Protein AF-X0Y1T3-F1 (afdb_monomer_lite)

pLDDT: mean 73.31, std 15.69, range [32.31, 94.12]

Secondary structure (DSSP, 8-state):
------S------HHHHHT-TTS---EEEEEEE--S-----EETTEEPPPPS-EEEEEEEE--EE-SSEEEEEEEEEEEEEETTTTEEEE--EEEEEEEEEGGGB-SS-B--B--EEEE---TTTS--

Organism: NCBI:txid412755

Sequence (12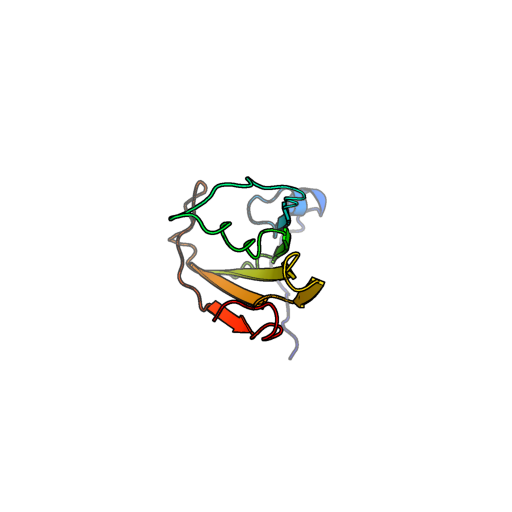8 aa):
GAFAQEEDAAAQSRESAAMDATATQWSFQVAYQFMPDYHNDLINGEPRSPGLDNYLQLRVMAPIPLKKLTILPRLTLRHYEDVSKQKSGMGNTEIFALIVPKFTDWGTGRAGIGPLVTLPGNPDVAKE

Foldseek 3Di:
DDPDDDDDDPDQDPVNQVVPPPHWDKDKDKDWFDDPDDDQDQDVNHGDQDDQGTKIKIKIWTWDDDPFKIKTKIWIWMKTADPRVRDTWTEKIKIKIFIFTPVQCDPVDTHGDIDIDIDHMDPVRYDD

Structure (mmCIF, N/CA/C/O backbone):
data_AF-X0Y1T3-F1
#
_entry.id   AF-X0Y1T3-F1
#
loop_
_atom_site.group_PDB
_atom_site.id
_atom_site.type_symbol
_atom_site.label_atom_id
_atom_site.label_alt_id
_atom_site.label_comp_id
_atom_site.label_asym_id
_atom_site.label_entity_id
_atom_site.label_seq_id
_atom_site.pdbx_PDB_ins_code
_atom_site.Cartn_x
_atom_site.Cartn_y
_atom_site.Cartn_z
_atom_site.occupancy
_atom_site.B_iso_or_equiv
_atom_site.auth_seq_id
_atom_site.auth_comp_id
_atom_site.auth_asym_id
_atom_site.auth_atom_id
_atom_site.pdbx_PDB_model_num
ATOM 1 N N . GLY A 1 1 ? 16.175 -20.188 -9.167 1.00 32.31 1 GLY A N 1
ATOM 2 C CA . GLY A 1 1 ? 16.197 -19.589 -10.512 1.00 32.31 1 GLY A CA 1
ATOM 3 C C . GLY A 1 1 ? 16.915 -18.271 -10.415 1.00 32.31 1 GLY A C 1
ATOM 4 O O . GLY A 1 1 ? 16.367 -17.349 -9.831 1.00 32.31 1 GLY A O 1
ATOM 5 N N . ALA A 1 2 ? 18.166 -18.240 -10.867 1.00 37.47 2 ALA A N 1
ATOM 6 C CA . ALA A 1 2 ? 19.003 -17.052 -10.881 1.00 37.47 2 ALA A CA 1
ATOM 7 C C . ALA A 1 2 ? 18.562 -16.153 -12.043 1.00 37.47 2 ALA A C 1
ATOM 9 O O . ALA A 1 2 ? 18.617 -16.571 -13.197 1.00 37.47 2 ALA A O 1
ATOM 10 N N . PHE A 1 3 ? 18.092 -14.945 -11.741 1.00 43.81 3 PHE A N 1
ATOM 11 C CA . PHE A 1 3 ? 17.906 -13.907 -12.748 1.00 43.81 3 PHE A CA 1
ATOM 12 C C . PHE A 1 3 ? 19.236 -13.168 -12.881 1.00 43.81 3 PHE A C 1
ATOM 14 O O . PHE A 1 3 ? 19.573 -12.325 -12.055 1.00 43.81 3 PHE A O 1
ATOM 21 N N . ALA A 1 4 ? 20.018 -13.580 -13.878 1.00 40.50 4 ALA A N 1
ATOM 22 C CA . ALA A 1 4 ? 21.285 -12.971 -14.244 1.00 40.50 4 ALA A CA 1
ATOM 23 C C . ALA A 1 4 ? 21.056 -11.554 -14.793 1.00 40.50 4 ALA A C 1
ATOM 25 O O . ALA A 1 4 ? 20.295 -11.359 -15.744 1.00 40.50 4 ALA A O 1
ATOM 26 N N . GLN A 1 5 ? 21.722 -10.582 -14.175 1.00 48.69 5 GLN A N 1
ATOM 27 C CA . GLN A 1 5 ? 21.910 -9.231 -14.685 1.00 48.69 5 GLN A CA 1
ATOM 28 C C . GLN A 1 5 ? 23.398 -9.071 -15.018 1.00 48.69 5 GLN A C 1
ATOM 30 O O . GLN A 1 5 ? 24.183 -8.636 -14.189 1.00 48.69 5 GLN A O 1
ATOM 35 N N . GLU A 1 6 ? 23.752 -9.469 -16.231 1.00 42.28 6 GLU A N 1
ATOM 36 C CA . GLU A 1 6 ? 25.012 -9.231 -16.950 1.00 42.28 6 GLU A CA 1
ATOM 37 C C . GLU A 1 6 ? 24.572 -9.308 -18.428 1.00 42.28 6 GLU A C 1
ATOM 39 O O . GLU A 1 6 ? 23.825 -10.219 -18.779 1.00 42.28 6 GLU A O 1
ATOM 44 N N . GLU A 1 7 ? 24.788 -8.364 -19.339 1.00 43.75 7 GLU A N 1
ATOM 45 C CA . GLU A 1 7 ? 25.771 -7.291 -19.505 1.00 43.75 7 GLU A CA 1
ATOM 46 C C . GLU A 1 7 ? 25.103 -6.048 -20.152 1.00 43.75 7 GLU A C 1
ATOM 48 O O . GLU A 1 7 ? 23.937 -6.092 -20.554 1.00 43.75 7 GLU A O 1
ATOM 53 N N . ASP A 1 8 ? 25.876 -4.960 -20.255 1.00 37.91 8 ASP A N 1
ATOM 54 C CA . ASP A 1 8 ? 25.596 -3.644 -20.864 1.00 37.91 8 ASP A CA 1
ATOM 55 C C . ASP A 1 8 ? 24.936 -2.573 -19.982 1.00 37.91 8 ASP A C 1
ATOM 57 O O . ASP A 1 8 ? 23.966 -1.909 -20.351 1.00 37.91 8 ASP A O 1
ATOM 61 N N . ALA A 1 9 ? 25.553 -2.311 -18.830 1.00 45.06 9 ALA A N 1
ATOM 62 C CA . ALA A 1 9 ? 25.577 -0.967 -18.267 1.00 45.06 9 ALA A CA 1
ATOM 63 C C . ALA A 1 9 ? 27.010 -0.438 -18.394 1.00 45.06 9 ALA A C 1
ATOM 65 O O . ALA A 1 9 ? 27.896 -0.847 -17.643 1.00 45.06 9 ALA A O 1
ATOM 66 N N . ALA A 1 10 ? 27.249 0.477 -19.341 1.00 45.09 10 ALA A N 1
ATOM 67 C CA . ALA A 1 10 ? 28.378 1.395 -19.227 1.00 45.09 10 ALA A CA 1
ATOM 68 C C . ALA A 1 10 ? 28.384 1.936 -17.789 1.00 45.09 10 ALA A C 1
ATOM 70 O O . ALA A 1 10 ? 27.322 2.308 -17.294 1.00 45.09 10 ALA A O 1
ATOM 71 N N . ALA A 1 11 ? 29.531 1.881 -17.108 1.00 51.84 11 ALA A N 1
ATOM 72 C CA . ALA A 1 11 ? 29.656 2.070 -15.663 1.00 51.84 11 ALA A CA 1
ATOM 73 C C . ALA A 1 11 ? 29.058 3.409 -15.180 1.00 51.84 11 ALA A C 1
ATOM 75 O O . ALA A 1 11 ? 29.747 4.420 -15.062 1.00 51.84 11 ALA A O 1
ATOM 76 N N . GLN A 1 12 ? 27.756 3.409 -14.906 1.00 49.28 12 GLN A N 1
ATOM 77 C CA . GLN A 1 12 ? 27.025 4.525 -14.333 1.00 49.28 12 GLN A CA 1
ATOM 78 C C . GLN A 1 12 ? 27.355 4.563 -12.842 1.00 49.28 12 GLN A C 1
ATOM 80 O O . GLN A 1 12 ? 27.234 3.553 -12.143 1.00 49.28 12 GLN A O 1
ATOM 85 N N . SER A 1 13 ? 27.816 5.714 -12.349 1.00 63.16 13 SER A N 1
ATOM 86 C CA . SER A 1 13 ? 28.147 5.863 -10.933 1.00 63.16 13 SER A CA 1
ATOM 87 C C . SER A 1 13 ? 26.889 5.680 -10.074 1.00 63.16 13 SER A C 1
ATOM 89 O O . SER A 1 13 ? 25.772 5.955 -10.523 1.00 63.16 13 SER A O 1
ATOM 91 N N . ARG A 1 14 ? 27.040 5.212 -8.829 1.00 61.41 14 ARG A N 1
ATOM 92 C CA . ARG A 1 14 ? 25.899 4.990 -7.918 1.00 61.41 14 ARG A CA 1
ATOM 93 C C . ARG A 1 14 ? 25.093 6.267 -7.693 1.00 61.41 14 ARG A C 1
ATOM 95 O O . ARG A 1 14 ? 23.874 6.215 -7.574 1.00 61.41 14 ARG A O 1
ATOM 102 N N . GLU A 1 15 ? 25.775 7.405 -7.695 1.00 56.94 15 GLU A N 1
ATOM 103 C CA . GLU A 1 15 ? 25.192 8.738 -7.588 1.00 56.94 15 GLU A CA 1
ATOM 104 C C . GLU A 1 15 ? 24.348 9.066 -8.828 1.00 56.94 15 GLU A C 1
ATOM 106 O O . GLU A 1 15 ? 23.229 9.552 -8.700 1.00 56.94 15 GLU A O 1
ATOM 111 N N . SER A 1 16 ? 24.824 8.724 -10.031 1.00 54.34 16 SER A N 1
ATOM 112 C CA . SER A 1 16 ? 24.060 8.895 -11.273 1.00 54.34 16 SER A CA 1
ATOM 113 C C . SER A 1 16 ? 22.898 7.906 -11.398 1.00 54.34 16 SER A C 1
ATOM 115 O O . SER A 1 16 ? 21.903 8.231 -12.034 1.00 54.34 16 SER A O 1
ATOM 117 N N . ALA A 1 17 ? 22.997 6.705 -10.822 1.00 60.34 17 ALA A N 1
ATOM 118 C CA . ALA A 1 17 ? 21.890 5.747 -10.735 1.00 60.34 17 ALA A CA 1
ATOM 119 C C . ALA A 1 17 ? 20.810 6.189 -9.737 1.00 60.34 17 ALA A C 1
ATOM 121 O O . ALA A 1 17 ? 19.630 5.956 -9.970 1.00 60.34 17 ALA A O 1
ATOM 122 N N . ALA A 1 18 ? 21.195 6.869 -8.654 1.00 56.34 18 ALA A N 1
ATOM 123 C CA . ALA A 1 18 ? 20.252 7.441 -7.694 1.00 56.34 18 ALA A CA 1
ATOM 124 C C . ALA A 1 18 ? 19.481 8.651 -8.253 1.00 56.34 18 ALA A C 1
ATOM 126 O O . ALA A 1 18 ? 18.359 8.909 -7.828 1.00 56.34 18 ALA A O 1
ATOM 127 N N . MET A 1 19 ? 20.073 9.375 -9.208 1.00 56.25 19 MET A N 1
ATOM 128 C CA . MET A 1 19 ? 19.459 10.524 -9.888 1.00 56.25 19 MET A CA 1
ATOM 129 C C . MET A 1 19 ? 18.723 10.148 -11.185 1.00 56.25 19 MET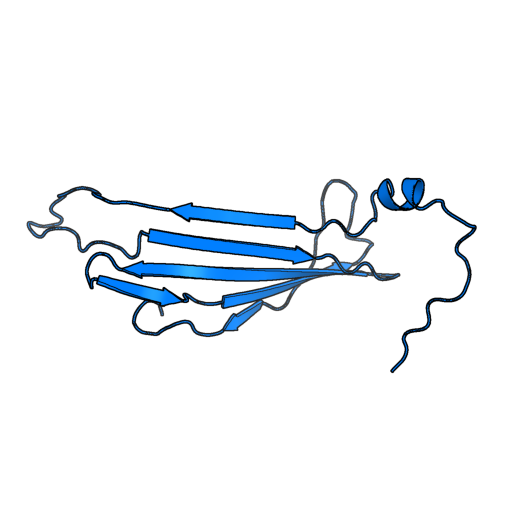 A C 1
ATOM 131 O O . MET A 1 19 ? 18.221 11.031 -11.882 1.00 56.25 19 MET A O 1
ATOM 135 N N . ASP A 1 20 ? 18.659 8.861 -11.529 1.00 53.94 20 ASP A N 1
ATOM 136 C CA . ASP A 1 20 ? 17.883 8.388 -12.670 1.00 53.94 20 ASP A CA 1
ATOM 137 C C . ASP A 1 20 ? 16.385 8.543 -12.364 1.00 53.94 20 ASP A C 1
ATOM 139 O O . ASP A 1 20 ? 15.866 7.969 -11.411 1.00 53.94 20 ASP A O 1
ATOM 143 N N . ALA A 1 21 ? 15.663 9.306 -13.186 1.00 50.81 21 ALA A N 1
ATOM 144 C CA . ALA A 1 21 ? 14.214 9.477 -13.056 1.00 50.81 21 ALA A CA 1
ATOM 145 C C . ALA A 1 21 ? 13.433 8.157 -13.242 1.00 50.81 21 ALA A C 1
ATOM 147 O O . ALA A 1 21 ? 12.238 8.093 -12.944 1.00 50.81 21 ALA A O 1
ATOM 148 N N . THR A 1 22 ? 14.094 7.097 -13.724 1.00 52.09 22 THR A N 1
ATOM 149 C CA . THR A 1 22 ? 13.557 5.732 -13.789 1.00 52.09 22 THR A CA 1
ATOM 150 C C . THR A 1 22 ? 13.926 4.859 -12.582 1.00 52.09 22 THR A C 1
ATOM 152 O O . THR A 1 22 ? 13.463 3.717 -12.496 1.00 52.09 22 THR A O 1
ATOM 155 N N . ALA A 1 23 ? 14.697 5.391 -11.625 1.00 57.69 23 ALA A N 1
ATOM 156 C CA . ALA A 1 23 ? 15.090 4.694 -10.411 1.00 57.69 23 ALA A CA 1
ATOM 157 C C . ALA A 1 23 ? 13.877 4.305 -9.560 1.00 57.69 23 ALA A C 1
ATOM 159 O O . ALA A 1 23 ? 12.878 5.018 -9.430 1.00 57.69 23 ALA A O 1
ATOM 160 N N . THR A 1 24 ? 13.985 3.130 -8.954 1.00 62.75 24 THR A N 1
ATOM 161 C CA . THR A 1 24 ? 12.944 2.520 -8.138 1.00 62.75 24 THR A CA 1
ATOM 162 C C . THR A 1 24 ? 12.708 3.313 -6.850 1.00 62.75 24 THR A C 1
ATOM 164 O O . THR A 1 24 ? 13.340 3.055 -5.828 1.00 62.75 24 THR A O 1
ATOM 167 N N . GLN A 1 25 ? 11.781 4.272 -6.871 1.00 73.12 25 GLN A N 1
ATOM 168 C CA . GLN A 1 25 ? 11.430 5.047 -5.683 1.00 73.12 25 GLN A CA 1
ATOM 169 C C . GLN A 1 25 ? 10.368 4.328 -4.851 1.00 73.12 25 GLN A C 1
ATOM 171 O O . GLN A 1 25 ? 9.234 4.138 -5.289 1.00 73.12 25 GLN A O 1
ATOM 176 N N . TRP A 1 26 ? 10.726 3.960 -3.624 1.00 83.62 26 TRP A N 1
ATOM 177 C CA . TRP A 1 26 ? 9.764 3.444 -2.658 1.00 83.62 26 TRP A CA 1
ATOM 178 C C . TRP A 1 26 ? 8.903 4.591 -2.134 1.00 83.62 26 TRP A C 1
ATOM 180 O O . TRP A 1 26 ? 9.424 5.654 -1.792 1.00 83.62 26 TRP A O 1
ATOM 190 N N . SER A 1 27 ? 7.591 4.378 -2.050 1.00 83.56 27 SER A N 1
ATOM 191 C CA . SER A 1 27 ? 6.687 5.310 -1.386 1.00 83.56 27 SER A CA 1
ATOM 192 C C . SER A 1 27 ? 6.063 4.668 -0.156 1.00 83.5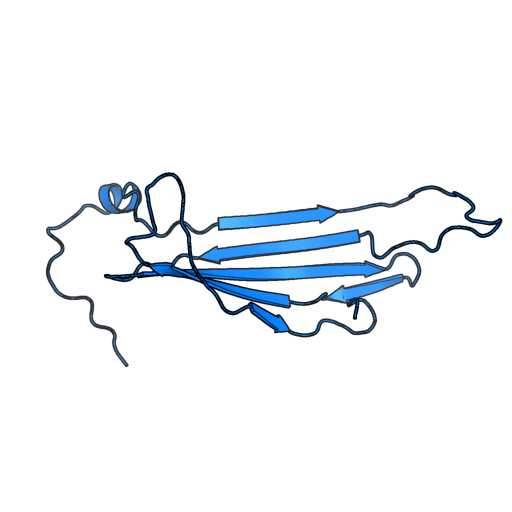6 27 SER A C 1
ATOM 194 O O . SER A 1 27 ? 5.628 3.514 -0.164 1.00 83.56 27 SER A O 1
ATOM 196 N N . PHE A 1 28 ? 6.044 5.444 0.920 1.00 89.25 28 PHE A N 1
ATOM 197 C CA . PHE A 1 28 ? 5.450 5.073 2.191 1.00 89.25 28 PHE A CA 1
ATOM 198 C C . PHE A 1 28 ? 4.414 6.134 2.532 1.00 89.25 28 PHE A C 1
ATOM 200 O O . PHE A 1 28 ? 4.708 7.328 2.500 1.00 89.25 28 PHE A O 1
ATOM 207 N N . GLN A 1 29 ? 3.197 5.707 2.841 1.00 87.19 29 GLN A N 1
ATOM 208 C CA . GLN A 1 29 ? 2.127 6.588 3.281 1.00 87.19 29 GLN A CA 1
ATOM 209 C C . GLN A 1 29 ? 1.574 6.053 4.596 1.00 87.19 29 GLN A C 1
ATOM 211 O O . GLN A 1 29 ? 1.136 4.907 4.676 1.00 87.19 29 GLN A O 1
ATOM 216 N N . VAL A 1 30 ? 1.568 6.909 5.611 1.00 91.31 30 VAL A N 1
ATOM 217 C CA . VAL A 1 30 ? 0.935 6.642 6.900 1.00 91.31 30 VAL A CA 1
ATOM 218 C C . VAL A 1 30 ? -0.254 7.579 7.029 1.00 91.31 30 VAL A C 1
ATOM 220 O O . VAL A 1 30 ? -0.135 8.776 6.774 1.00 91.31 30 VAL A O 1
ATOM 223 N N . ALA A 1 31 ? -1.406 7.033 7.389 1.00 87.12 31 ALA A N 1
ATOM 224 C CA . ALA A 1 31 ? -2.602 7.792 7.708 1.00 87.12 31 ALA A CA 1
ATOM 225 C C . ALA A 1 31 ? -3.125 7.324 9.062 1.00 87.12 31 ALA A C 1
ATOM 227 O O . ALA A 1 31 ? -3.246 6.125 9.297 1.00 87.12 31 ALA A O 1
ATOM 228 N N . TYR A 1 32 ? -3.422 8.268 9.942 1.00 87.31 32 TYR A N 1
ATOM 229 C CA . TYR A 1 32 ? -4.007 8.004 11.247 1.00 87.31 32 TYR A CA 1
ATOM 230 C C . TYR A 1 32 ? -5.216 8.910 11.428 1.00 87.31 32 TYR A C 1
ATOM 232 O O . TYR A 1 32 ? -5.146 10.101 11.122 1.00 87.31 32 TYR A O 1
ATOM 240 N N . GLN A 1 33 ? -6.309 8.339 11.914 1.00 83.00 33 GLN A N 1
ATOM 241 C CA . GLN A 1 33 ? -7.528 9.055 12.240 1.00 83.00 33 GLN A CA 1
ATOM 242 C C . GLN A 1 33 ? -7.940 8.696 13.660 1.00 83.00 33 GLN A C 1
ATOM 244 O O . GLN A 1 33 ? -8.014 7.518 14.008 1.00 83.00 33 GLN A O 1
ATOM 249 N N . PHE A 1 34 ? -8.198 9.731 14.455 1.00 79.38 34 PHE A N 1
ATOM 250 C CA . PHE A 1 34 ? -8.644 9.622 15.834 1.00 79.38 34 PHE A CA 1
AT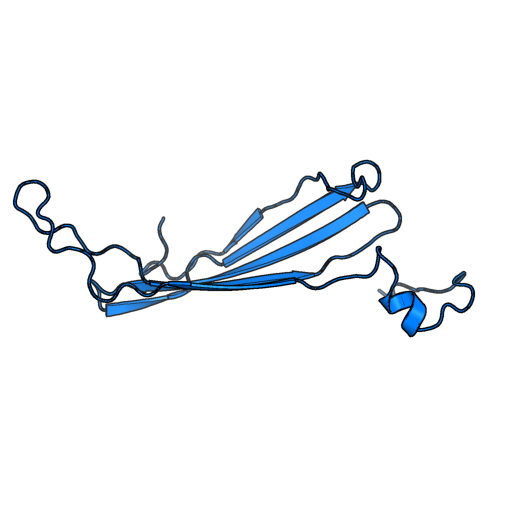OM 251 C C . PHE A 1 34 ? -9.784 10.600 16.079 1.00 79.38 34 PHE A C 1
ATOM 253 O O . PHE A 1 34 ? -9.627 11.808 15.896 1.00 79.38 34 PHE A O 1
ATOM 260 N N . MET A 1 35 ? -10.930 10.067 16.477 1.00 72.38 35 MET A N 1
ATOM 261 C CA . MET A 1 35 ? -12.175 10.782 16.719 1.00 72.38 35 MET A CA 1
ATOM 262 C C . MET A 1 35 ? -12.675 10.406 18.121 1.00 72.38 35 MET A C 1
ATOM 264 O O . MET A 1 35 ? -13.450 9.464 18.266 1.00 72.38 35 MET A O 1
ATOM 268 N N . PRO A 1 36 ? -12.190 11.095 19.172 1.00 61.41 36 PRO A N 1
ATOM 269 C CA . PRO A 1 36 ? -12.503 10.747 20.558 1.00 61.41 36 PRO A CA 1
ATOM 270 C C . PRO A 1 36 ? -13.918 11.141 20.998 1.00 61.41 36 PRO A C 1
ATOM 272 O O . PRO A 1 36 ? -14.429 10.553 21.944 1.00 61.41 36 PRO A O 1
ATOM 275 N N . ASP A 1 37 ? -14.542 12.124 20.344 1.00 64.12 37 ASP A N 1
ATOM 276 C CA . ASP A 1 37 ? -15.895 12.584 20.667 1.00 64.12 37 ASP A CA 1
ATOM 277 C C . ASP A 1 37 ? -16.512 13.239 19.419 1.00 64.12 37 ASP A C 1
ATOM 279 O O . ASP A 1 37 ? -16.160 14.364 19.054 1.00 64.12 37 ASP A O 1
ATOM 283 N N . TYR A 1 38 ? -17.348 12.499 18.684 1.00 54.53 38 TYR A N 1
ATOM 284 C CA . TYR A 1 38 ? -17.993 12.995 17.467 1.00 54.53 38 TYR A CA 1
ATOM 285 C C . TYR A 1 38 ? -19.507 13.026 17.655 1.00 54.53 38 TYR A C 1
ATOM 287 O O . TYR A 1 38 ? -20.170 12.004 17.540 1.00 54.53 38 TYR A O 1
ATOM 295 N N . HIS A 1 39 ? -20.013 14.229 17.935 1.00 52.06 39 HIS A N 1
ATOM 296 C CA . HIS A 1 39 ? -21.418 14.642 17.942 1.00 52.06 39 HIS A CA 1
ATOM 297 C C . HIS A 1 39 ? -22.412 13.695 18.641 1.00 52.06 39 HIS A C 1
ATOM 299 O O . HIS A 1 39 ? -22.863 12.701 18.080 1.00 52.06 39 HIS A O 1
ATOM 305 N N . ASN A 1 40 ? -22.913 14.138 19.800 1.00 57.06 40 ASN A N 1
ATOM 306 C CA . ASN A 1 40 ? -24.178 13.678 20.391 1.00 57.06 40 ASN A CA 1
ATOM 307 C C . ASN A 1 40 ? -25.386 14.161 19.558 1.00 57.06 40 ASN A C 1
ATOM 309 O O . ASN A 1 40 ? -26.277 14.838 20.070 1.00 57.06 40 ASN A O 1
ATOM 313 N N . ASP A 1 41 ? -25.371 13.910 18.250 1.00 61.88 41 ASP A N 1
ATOM 314 C CA . ASP A 1 41 ? -26.491 14.206 17.366 1.00 61.88 41 ASP A CA 1
ATOM 315 C C . ASP A 1 41 ? -27.512 13.065 17.442 1.00 61.88 41 ASP A C 1
ATOM 317 O O . ASP A 1 41 ? -27.169 11.876 17.425 1.00 61.88 41 ASP A O 1
ATOM 321 N N . LEU A 1 42 ? -28.776 13.456 17.557 1.00 68.88 42 LEU A N 1
ATOM 322 C CA . LEU A 1 42 ? -29.916 12.564 17.645 1.00 68.88 42 LEU A CA 1
ATOM 323 C C . LEU A 1 42 ? -30.520 12.429 16.250 1.00 68.88 42 LEU A C 1
ATOM 325 O O . LEU A 1 42 ? -31.180 13.339 15.749 1.00 68.88 42 LEU A O 1
ATOM 329 N N . ILE A 1 43 ? -30.366 11.258 15.640 1.00 66.06 43 ILE A N 1
ATOM 330 C CA . ILE A 1 43 ? -31.089 10.925 14.413 1.00 66.06 43 ILE A CA 1
ATOM 331 C C . ILE A 1 43 ? -32.393 10.261 14.841 1.00 66.06 43 ILE A C 1
ATOM 333 O O . ILE A 1 43 ? -32.387 9.169 15.399 1.00 66.06 43 ILE A O 1
ATOM 337 N N . ASN A 1 44 ? -33.524 10.920 14.587 1.00 71.81 44 ASN A N 1
ATOM 338 C CA . ASN A 1 44 ? -34.856 10.440 14.981 1.00 71.81 44 ASN A CA 1
ATOM 339 C C . ASN A 1 44 ? -35.011 10.169 16.495 1.00 71.81 44 ASN A C 1
ATOM 341 O O . ASN A 1 44 ? -35.749 9.270 16.885 1.00 71.81 44 ASN A O 1
ATOM 345 N N . GLY A 1 45 ? -34.338 10.951 17.346 1.00 73.44 45 GLY A N 1
ATOM 346 C CA . GLY A 1 45 ? -34.437 10.830 18.808 1.00 73.44 45 GLY A CA 1
ATOM 347 C C . GLY A 1 45 ? -33.505 9.793 19.441 1.00 73.44 45 GLY A C 1
ATOM 348 O O . GLY A 1 45 ? -33.408 9.767 20.663 1.00 73.44 45 GLY A O 1
ATOM 349 N N . GLU A 1 46 ? -32.773 9.015 18.639 1.00 67.94 46 GLU A N 1
ATOM 350 C CA . GLU A 1 46 ? -31.750 8.079 19.113 1.00 67.94 46 GLU A CA 1
ATOM 351 C C . GLU A 1 46 ? -30.339 8.617 18.813 1.00 67.94 46 GLU A C 1
ATOM 353 O O . GLU A 1 46 ? -30.112 9.178 17.731 1.00 67.94 46 GLU A O 1
ATOM 358 N N . PRO A 1 47 ? -29.368 8.453 19.731 1.00 68.81 47 PRO A N 1
ATOM 359 C CA . PRO A 1 47 ? -27.972 8.777 19.464 1.00 68.81 47 PRO A CA 1
ATOM 360 C C . PRO A 1 47 ? -27.468 8.012 18.239 1.00 68.81 47 PRO A C 1
ATOM 362 O O . PRO A 1 47 ? -27.658 6.797 18.125 1.00 68.81 47 PRO A O 1
ATOM 365 N N . ARG A 1 48 ? -26.799 8.701 17.311 1.00 66.06 48 ARG A N 1
ATOM 366 C CA . ARG A 1 48 ? -26.137 8.028 16.187 1.00 66.06 48 ARG A CA 1
ATOM 367 C C . ARG A 1 48 ? -25.120 7.019 16.732 1.00 66.06 48 ARG A C 1
ATOM 369 O O . ARG A 1 48 ? -24.253 7.388 17.518 1.00 66.06 48 ARG A O 1
ATOM 376 N N . SER A 1 49 ? -25.210 5.756 16.301 1.00 62.19 49 SER A N 1
ATOM 377 C CA . SER A 1 49 ? -24.218 4.739 16.681 1.00 62.19 49 SER A CA 1
ATOM 378 C C . SER A 1 49 ? -22.814 5.225 16.297 1.00 62.19 49 SER A C 1
ATOM 380 O O . SER A 1 49 ? -22.639 5.633 15.142 1.00 62.19 49 SER A O 1
ATOM 382 N N . PRO A 1 50 ? -21.821 5.166 17.205 1.00 61.56 50 PRO A N 1
ATOM 383 C CA . PRO A 1 50 ? -20.454 5.544 16.875 1.00 61.56 50 PRO A CA 1
ATOM 384 C C . PRO A 1 50 ? -19.950 4.676 15.718 1.00 61.56 50 PRO A C 1
ATOM 386 O O . PRO A 1 50 ? -20.178 3.463 15.698 1.00 61.56 50 PRO A O 1
ATOM 389 N N . GLY A 1 51 ? -19.331 5.302 14.718 1.00 58.91 51 GLY A N 1
ATOM 390 C CA . GLY A 1 51 ? -18.758 4.600 13.580 1.00 58.91 51 GLY A CA 1
ATOM 391 C C . GLY A 1 51 ? -17.409 3.964 13.919 1.00 58.91 51 GLY A C 1
ATOM 392 O O . GLY A 1 51 ? -16.765 4.295 14.913 1.00 58.91 51 GLY A O 1
ATOM 393 N N . LEU A 1 52 ? -16.959 3.053 13.052 1.00 59.97 52 LEU A N 1
ATOM 394 C CA . LEU A 1 52 ? -15.566 2.586 12.976 1.00 59.97 52 LEU A CA 1
ATOM 395 C C . LEU A 1 52 ? -14.670 3.738 12.481 1.00 59.97 52 LEU A C 1
ATOM 397 O O . LEU A 1 52 ? -14.215 3.729 11.334 1.00 59.97 52 LEU A O 1
ATOM 401 N N . ASP A 1 53 ? -14.498 4.765 13.306 1.00 63.94 53 ASP A N 1
ATOM 402 C CA . ASP A 1 53 ? -13.970 6.064 12.874 1.00 63.94 53 ASP A CA 1
ATOM 403 C C . ASP A 1 53 ? -12.475 6.229 13.165 1.00 63.94 53 ASP A C 1
ATOM 405 O O . ASP A 1 53 ? -11.816 7.091 12.578 1.00 63.94 53 ASP A O 1
ATOM 409 N N . ASN A 1 54 ? -11.919 5.357 14.007 1.00 77.19 54 ASN A N 1
ATOM 410 C CA . ASN A 1 54 ? -10.501 5.341 14.323 1.00 77.19 54 ASN A CA 1
ATOM 411 C C . ASN A 1 54 ? -9.786 4.297 13.473 1.00 77.19 54 ASN A C 1
ATOM 413 O O . ASN A 1 54 ? -10.136 3.111 13.478 1.00 77.19 54 ASN A O 1
ATOM 417 N N . TYR A 1 55 ? -8.764 4.733 12.741 1.00 82.50 55 TYR A N 1
ATOM 418 C CA . TYR A 1 55 ? -7.918 3.814 11.997 1.00 82.50 55 TYR A CA 1
ATOM 419 C C . TYR A 1 55 ? -6.472 4.277 11.919 1.00 82.50 55 TYR A C 1
ATOM 421 O O . TYR A 1 55 ? -6.161 5.466 11.849 1.00 82.50 55 TYR A O 1
ATOM 429 N N . LEU A 1 56 ? -5.589 3.292 11.822 1.00 87.00 56 LEU A N 1
ATOM 430 C CA . LEU A 1 56 ? -4.210 3.454 11.402 1.00 87.00 56 LEU A CA 1
ATOM 431 C C . LEU A 1 56 ? -4.029 2.709 10.081 1.00 87.00 56 LEU A C 1
ATOM 433 O O . LEU A 1 56 ? -4.298 1.515 9.982 1.00 87.00 56 LEU A O 1
ATOM 437 N N . GLN A 1 57 ? -3.582 3.405 9.045 1.00 88.56 57 GLN A N 1
ATOM 438 C CA . GLN A 1 57 ? -3.324 2.842 7.731 1.00 88.56 57 GLN A CA 1
ATOM 439 C C . GLN A 1 57 ? -1.870 3.061 7.331 1.00 88.56 57 GLN A C 1
ATOM 441 O O . GLN A 1 57 ? -1.381 4.187 7.301 1.00 88.56 57 GLN A O 1
ATOM 446 N N . LEU A 1 58 ? -1.217 1.971 6.943 1.00 91.06 58 LEU A N 1
ATOM 447 C CA . LEU A 1 58 ? 0.100 1.974 6.329 1.00 91.06 58 LEU A CA 1
ATOM 448 C C . LEU A 1 58 ? -0.034 1.529 4.874 1.00 91.06 58 LEU A C 1
ATOM 450 O O . LEU A 1 58 ? -0.623 0.490 4.582 1.00 91.06 58 LEU A O 1
ATOM 454 N N . ARG A 1 59 ? 0.534 2.298 3.951 1.00 90.50 59 ARG A N 1
ATOM 455 C CA . ARG A 1 59 ? 0.707 1.910 2.554 1.00 90.50 59 ARG A CA 1
ATOM 456 C C . ARG A 1 59 ? 2.169 1.931 2.180 1.00 90.50 59 ARG A C 1
ATOM 458 O O . ARG A 1 59 ? 2.868 2.902 2.455 1.00 90.50 59 ARG A O 1
ATOM 465 N N . VAL A 1 60 ? 2.590 0.878 1.502 1.00 90.50 60 VAL A N 1
ATOM 466 C CA . VAL A 1 60 ? 3.939 0.736 0.964 1.00 90.50 60 VAL A CA 1
ATOM 467 C C . VAL A 1 60 ? 3.817 0.427 -0.516 1.00 90.50 60 VAL A C 1
ATOM 469 O O . VAL A 1 60 ? 3.075 -0.480 -0.890 1.00 90.50 60 VAL A O 1
ATOM 472 N N . MET A 1 61 ? 4.529 1.167 -1.357 1.00 88.06 61 MET A N 1
ATOM 473 C CA . MET A 1 61 ? 4.627 0.904 -2.787 1.00 88.06 61 MET A CA 1
ATOM 474 C C . MET A 1 61 ? 6.094 0.816 -3.185 1.00 88.06 61 MET A C 1
ATOM 476 O O . MET A 1 61 ? 6.871 1.726 -2.906 1.00 88.06 61 MET A O 1
ATOM 480 N N . ALA A 1 62 ? 6.463 -0.263 -3.865 1.00 88.62 62 ALA A N 1
ATOM 481 C CA . ALA A 1 62 ? 7.826 -0.483 -4.331 1.00 88.62 62 ALA A CA 1
ATOM 482 C C . ALA A 1 62 ? 7.794 -0.794 -5.830 1.00 88.62 62 ALA A C 1
ATOM 484 O O . ALA A 1 62 ? 7.369 -1.886 -6.198 1.00 88.62 62 ALA A O 1
ATOM 485 N N . PRO A 1 63 ? 8.191 0.137 -6.712 1.00 84.81 63 PRO A N 1
ATOM 486 C CA . PRO A 1 63 ? 8.203 -0.113 -8.146 1.00 84.81 63 PRO A CA 1
ATOM 487 C C . PRO A 1 63 ? 9.115 -1.285 -8.525 1.00 84.81 63 PRO A C 1
ATOM 489 O O . PRO A 1 63 ? 10.124 -1.550 -7.884 1.00 84.81 63 PRO A O 1
ATOM 492 N N . ILE A 1 64 ? 8.782 -1.989 -9.598 1.00 86.94 64 ILE A N 1
ATOM 493 C CA . ILE A 1 64 ? 9.626 -3.022 -10.200 1.00 86.94 64 ILE A CA 1
ATOM 494 C C . ILE A 1 64 ? 9.711 -2.687 -11.692 1.00 86.94 64 ILE A C 1
ATOM 496 O O . ILE A 1 64 ? 8.812 -3.060 -12.459 1.00 86.94 64 ILE A O 1
ATOM 500 N N . PRO A 1 65 ? 10.728 -1.913 -12.115 1.00 83.19 65 PRO A N 1
ATOM 501 C CA . PRO A 1 65 ? 10.902 -1.562 -13.515 1.00 83.19 65 PRO A CA 1
ATOM 502 C C . PRO A 1 65 ? 11.399 -2.778 -14.304 1.00 83.19 65 PRO A C 1
ATOM 504 O O . PRO A 1 65 ? 12.381 -3.424 -13.942 1.00 83.19 65 PRO A O 1
ATOM 507 N N . LEU A 1 66 ? 10.732 -3.090 -15.412 1.00 84.00 66 LEU A N 1
ATOM 508 C CA . LEU A 1 66 ? 11.155 -4.107 -16.376 1.00 84.00 66 LEU A CA 1
ATOM 509 C C . LEU A 1 66 ? 11.396 -3.443 -17.739 1.00 84.00 66 LEU A C 1
ATOM 511 O O . LEU A 1 66 ? 11.027 -2.292 -17.986 1.00 84.00 66 LEU A O 1
ATOM 515 N N . LYS A 1 67 ? 12.013 -4.173 -18.678 1.00 82.00 67 LYS A N 1
ATOM 516 C CA . LYS A 1 67 ? 12.407 -3.611 -19.985 1.00 82.00 67 LYS A CA 1
ATOM 517 C C . LYS A 1 67 ? 11.237 -2.977 -20.753 1.00 82.00 67 LYS A C 1
ATOM 519 O O . LYS A 1 67 ? 11.437 -1.930 -21.364 1.00 82.00 67 LYS A O 1
ATOM 524 N N . LYS A 1 68 ? 10.036 -3.569 -20.694 1.00 84.19 68 LYS A N 1
ATOM 525 C CA . LYS A 1 68 ? 8.844 -3.147 -21.464 1.00 84.19 68 LYS A CA 1
ATOM 526 C C . LYS A 1 68 ? 7.644 -2.699 -20.618 1.00 84.19 68 LYS A C 1
ATOM 528 O O . LYS A 1 68 ? 6.700 -2.133 -21.163 1.00 84.19 68 LYS A O 1
ATOM 533 N N . LEU A 1 69 ? 7.665 -2.953 -19.315 1.00 88.38 69 LEU A N 1
ATOM 534 C CA . LEU A 1 69 ? 6.566 -2.649 -18.399 1.00 88.38 69 LEU A CA 1
ATOM 535 C C . LEU A 1 69 ? 7.113 -2.342 -17.005 1.00 88.38 69 LEU A C 1
ATOM 537 O O . LEU A 1 69 ? 8.228 -2.734 -16.685 1.00 88.38 69 LEU A O 1
ATOM 541 N N . THR A 1 70 ? 6.331 -1.670 -16.178 1.00 87.19 70 THR A N 1
ATOM 542 C CA . THR A 1 70 ? 6.649 -1.392 -14.777 1.00 87.19 70 THR A CA 1
ATOM 543 C C . THR A 1 70 ? 5.533 -1.967 -13.923 1.00 87.19 70 THR A C 1
ATOM 545 O O . THR A 1 70 ? 4.359 -1.735 -14.206 1.00 87.19 70 THR A O 1
ATOM 548 N N . ILE A 1 71 ? 5.882 -2.722 -12.885 1.00 88.38 71 ILE A N 1
ATOM 549 C CA . ILE A 1 71 ? 4.909 -3.229 -11.913 1.00 88.38 71 ILE A CA 1
ATOM 550 C C . ILE A 1 71 ? 4.996 -2.344 -10.673 1.00 88.38 71 ILE A C 1
ATOM 552 O O . ILE A 1 71 ? 6.080 -2.133 -10.140 1.00 88.38 71 ILE A O 1
ATOM 556 N N . LEU A 1 72 ? 3.869 -1.815 -10.213 1.00 90.00 72 LEU A N 1
ATOM 557 C CA . LEU A 1 72 ? 3.769 -0.997 -9.007 1.00 90.00 72 LEU A CA 1
ATOM 558 C C . LEU A 1 72 ? 2.915 -1.746 -7.972 1.00 90.00 72 LEU A C 1
ATOM 560 O O . LEU A 1 72 ? 1.712 -1.485 -7.865 1.00 90.00 72 LEU A O 1
ATOM 564 N N . PRO A 1 73 ? 3.494 -2.719 -7.246 1.00 91.19 73 PRO A N 1
ATOM 565 C CA . PRO A 1 73 ? 2.833 -3.333 -6.110 1.00 91.19 73 PRO A CA 1
ATOM 566 C C . PRO A 1 73 ? 2.677 -2.313 -4.980 1.00 91.19 73 PRO A C 1
ATOM 568 O O . PRO A 1 73 ? 3.624 -1.628 -4.596 1.00 91.19 73 PRO A O 1
ATOM 571 N N . ARG A 1 74 ? 1.467 -2.250 -4.438 1.00 90.94 74 ARG A N 1
ATOM 572 C CA . ARG A 1 74 ? 1.045 -1.469 -3.287 1.00 90.94 74 ARG A CA 1
ATOM 573 C C . ARG A 1 74 ? 0.456 -2.417 -2.254 1.00 90.94 74 ARG A C 1
ATOM 575 O O . ARG A 1 74 ? -0.590 -3.021 -2.485 1.00 90.94 74 ARG A O 1
ATOM 582 N N . LEU A 1 75 ? 1.097 -2.491 -1.099 1.00 90.44 75 LEU A N 1
ATOM 583 C CA . LEU A 1 75 ? 0.558 -3.123 0.096 1.00 90.44 75 LEU A CA 1
ATOM 584 C C . LEU A 1 75 ? -0.158 -2.060 0.925 1.00 90.44 75 LEU A C 1
ATOM 586 O O . LEU A 1 75 ? 0.412 -1.007 1.198 1.00 90.44 75 LEU A O 1
ATOM 590 N N . THR A 1 76 ? -1.392 -2.333 1.328 1.00 90.44 76 THR A N 1
ATOM 591 C CA . THR A 1 76 ? -2.189 -1.485 2.213 1.00 90.44 76 THR A CA 1
ATOM 592 C C . THR A 1 76 ? -2.586 -2.294 3.435 1.00 90.44 76 THR A C 1
ATOM 594 O O . THR A 1 76 ? -3.365 -3.237 3.341 1.00 90.44 76 THR A O 1
ATOM 597 N N . LEU A 1 77 ? -2.063 -1.901 4.587 1.00 88.94 77 LEU A N 1
ATOM 598 C CA . LEU A 1 77 ? -2.447 -2.418 5.889 1.00 88.94 77 LEU A CA 1
ATOM 599 C C . LEU A 1 77 ? -3.356 -1.392 6.550 1.00 88.94 77 LEU A C 1
ATOM 601 O O . LEU A 1 77 ? -3.091 -0.188 6.493 1.00 88.94 77 LEU A O 1
ATOM 605 N N . ARG A 1 78 ? -4.432 -1.857 7.176 1.00 86.25 78 ARG A N 1
ATOM 606 C CA . ARG A 1 78 ? -5.305 -1.005 7.973 1.00 86.25 78 ARG A CA 1
ATOM 607 C C . ARG A 1 78 ? -5.615 -1.697 9.286 1.00 86.25 78 ARG A C 1
ATOM 609 O O . ARG A 1 78 ? -5.937 -2.878 9.310 1.00 86.25 78 ARG A O 1
ATOM 616 N N . HIS A 1 79 ? -5.518 -0.945 10.361 1.00 84.44 79 HIS A N 1
ATOM 617 C CA . HIS A 1 79 ? -5.947 -1.315 11.690 1.00 84.44 79 HIS A CA 1
ATOM 618 C C . HIS A 1 79 ? -7.117 -0.412 12.059 1.00 84.44 79 HIS A C 1
ATOM 620 O O . HIS A 1 79 ? -7.041 0.793 11.819 1.00 84.44 79 HIS A O 1
ATOM 626 N N . TYR A 1 80 ? -8.185 -0.993 12.587 1.00 80.56 80 TYR A N 1
ATOM 627 C CA . TYR A 1 80 ? -9.366 -0.267 13.028 1.00 80.56 80 TYR A CA 1
ATOM 628 C C . TYR A 1 80 ? -9.541 -0.415 14.530 1.00 80.56 80 TYR A C 1
ATOM 630 O O . TYR A 1 80 ? -9.258 -1.468 15.110 1.00 80.56 80 TYR A O 1
ATOM 638 N N . GLU A 1 81 ? -10.086 0.632 15.126 1.00 70.81 81 GLU A N 1
ATOM 639 C CA . GLU A 1 81 ? -10.555 0.623 16.500 1.00 70.81 81 GLU A CA 1
ATOM 640 C C . GLU A 1 81 ? -12.045 0.969 16.504 1.00 70.81 81 GLU A C 1
ATOM 642 O O . GLU A 1 81 ? -12.466 2.033 16.046 1.00 70.81 81 GLU A O 1
ATOM 647 N N . ASP A 1 82 ? -12.850 0.038 17.008 1.00 69.88 82 ASP A N 1
ATOM 648 C CA . ASP A 1 82 ? -14.261 0.240 17.294 1.00 69.88 82 ASP A CA 1
ATOM 649 C C . ASP A 1 82 ? -14.396 0.740 18.736 1.00 69.88 82 ASP A C 1
ATOM 651 O O . ASP A 1 82 ? -14.359 -0.034 19.699 1.00 69.88 82 ASP A O 1
ATOM 655 N N . VAL A 1 83 ? -14.553 2.056 18.878 1.00 68.00 83 VAL A N 1
ATOM 656 C CA . VAL A 1 83 ? -14.728 2.716 20.178 1.00 68.00 83 VAL A CA 1
ATOM 657 C C . VAL A 1 83 ? -16.055 2.308 20.831 1.00 68.00 83 VAL A C 1
ATOM 659 O O . VAL A 1 83 ? -16.125 2.219 22.055 1.00 68.00 83 VAL A O 1
ATOM 662 N N . SER A 1 84 ? -17.089 1.983 20.041 1.00 63.91 84 SER A N 1
ATOM 663 C CA . SER A 1 84 ? -18.412 1.598 20.555 1.00 63.91 84 SER A CA 1
ATOM 664 C C . SER A 1 84 ? -18.408 0.218 21.213 1.00 63.91 84 SER A C 1
ATOM 666 O O . SER A 1 84 ? -19.058 0.010 22.235 1.00 63.91 84 SER A O 1
ATOM 668 N N . LYS A 1 85 ? -17.638 -0.721 20.651 1.00 64.06 85 LYS A N 1
ATOM 669 C CA . LYS A 1 85 ? -17.520 -2.098 21.154 1.00 64.06 85 LYS A CA 1
ATOM 670 C C . LYS A 1 85 ? -16.260 -2.333 21.986 1.00 64.06 85 LYS A C 1
ATOM 672 O O . LYS A 1 85 ? -16.060 -3.453 22.447 1.00 64.06 85 LYS A O 1
ATOM 677 N N . GLN A 1 86 ? -15.412 -1.312 22.152 1.00 67.50 86 GLN A N 1
ATOM 678 C CA . GLN A 1 86 ? -14.072 -1.416 22.746 1.00 67.50 86 GLN A CA 1
ATOM 679 C C . GLN A 1 86 ? -13.225 -2.534 22.112 1.00 67.50 86 GLN A C 1
ATOM 681 O O . GLN A 1 86 ? -12.438 -3.201 22.785 1.00 67.50 86 GLN A O 1
ATOM 686 N N . LYS A 1 87 ? -13.404 -2.769 20.808 1.00 69.50 87 LYS A N 1
ATOM 687 C CA . LYS A 1 87 ? -12.689 -3.809 20.063 1.00 69.50 87 LYS A CA 1
ATOM 688 C C . LYS A 1 87 ? -11.692 -3.169 19.109 1.00 69.50 87 LYS A C 1
ATOM 690 O O . LYS A 1 87 ? -11.985 -2.184 18.447 1.00 69.50 87 LYS A O 1
ATOM 695 N N . SER A 1 88 ? -10.514 -3.765 19.014 1.00 73.00 88 SER A N 1
ATOM 696 C CA . SER A 1 88 ? -9.445 -3.350 18.110 1.00 73.00 88 SER A CA 1
ATOM 697 C C . SER A 1 88 ? -9.045 -4.545 17.250 1.00 73.00 88 SER A C 1
ATOM 699 O O . SER A 1 88 ? -9.043 -5.691 17.712 1.00 73.00 88 SER A O 1
ATOM 701 N N . GLY A 1 89 ? -8.750 -4.309 15.974 1.00 77.56 89 GLY A N 1
ATOM 702 C CA . GLY A 1 89 ? -8.400 -5.392 15.069 1.00 77.56 89 GLY A CA 1
ATOM 703 C C . GLY A 1 89 ? -7.895 -4.932 13.715 1.00 77.56 89 GLY A C 1
ATOM 704 O O . GLY A 1 89 ? -8.050 -3.788 13.295 1.00 77.56 89 GLY A O 1
ATOM 705 N N . MET A 1 90 ? -7.254 -5.864 13.017 1.00 79.62 90 MET A N 1
ATOM 706 C CA . MET A 1 90 ? -6.807 -5.628 11.651 1.00 79.62 90 MET A CA 1
ATOM 707 C C . MET A 1 90 ? -8.017 -5.549 10.726 1.00 79.62 90 MET A C 1
ATOM 709 O O . MET A 1 90 ? -8.827 -6.470 10.677 1.00 79.62 90 MET A O 1
ATOM 713 N N . GLY A 1 91 ? -8.121 -4.450 9.990 1.00 76.81 91 GLY A N 1
ATOM 714 C CA . GLY A 1 91 ? -9.019 -4.346 8.853 1.00 76.81 91 GLY A CA 1
ATOM 715 C C . GLY A 1 91 ? -8.513 -5.155 7.664 1.00 76.81 91 GLY A C 1
ATOM 716 O O . GLY A 1 91 ? -7.460 -5.796 7.717 1.00 76.81 91 GLY A O 1
ATOM 717 N N . ASN A 1 92 ? -9.264 -5.087 6.568 1.00 81.94 92 ASN A N 1
ATOM 718 C CA . ASN A 1 92 ? -8.879 -5.732 5.320 1.00 81.94 92 ASN A CA 1
ATOM 719 C C . ASN A 1 92 ? -7.477 -5.281 4.895 1.00 81.94 92 ASN A C 1
ATOM 721 O O . ASN A 1 92 ? -7.172 -4.085 4.841 1.00 81.94 92 ASN A O 1
ATOM 725 N N . THR A 1 93 ? -6.624 -6.261 4.613 1.00 85.19 93 THR A N 1
ATOM 726 C CA . THR A 1 93 ? -5.293 -6.028 4.057 1.00 85.19 93 THR A CA 1
ATOM 727 C C . THR A 1 93 ? -5.387 -6.148 2.550 1.00 85.19 93 THR A C 1
ATOM 729 O O . THR A 1 93 ? -5.850 -7.162 2.036 1.00 85.19 93 THR A O 1
ATOM 732 N N . GLU A 1 94 ? -4.946 -5.126 1.830 1.00 88.94 94 GLU A N 1
ATOM 733 C CA . GLU A 1 94 ? -5.055 -5.088 0.374 1.00 88.94 94 GLU A CA 1
ATOM 734 C C . GLU A 1 94 ? -3.675 -5.141 -0.270 1.00 88.94 94 GLU A C 1
ATOM 736 O O . GLU A 1 94 ? -2.763 -4.396 0.096 1.00 88.94 94 GLU A O 1
ATOM 741 N N . ILE A 1 95 ? -3.543 -5.984 -1.286 1.00 90.31 95 ILE A N 1
ATOM 742 C CA . ILE A 1 95 ? -2.385 -6.040 -2.168 1.00 90.31 95 ILE A CA 1
ATOM 743 C C . ILE A 1 95 ? -2.878 -5.691 -3.568 1.00 90.31 95 ILE A C 1
ATOM 745 O O . ILE A 1 95 ? -3.670 -6.418 -4.161 1.00 90.31 95 ILE A O 1
ATOM 749 N N . PHE A 1 96 ? -2.416 -4.565 -4.100 1.00 92.44 96 PHE A N 1
ATOM 750 C CA . PHE A 1 96 ? -2.753 -4.095 -5.441 1.00 92.44 96 PHE A CA 1
ATOM 751 C C . PHE A 1 96 ? -1.490 -3.999 -6.283 1.00 92.44 96 PHE A C 1
ATOM 753 O O . PHE A 1 96 ? -0.515 -3.431 -5.813 1.00 92.44 96 PHE A O 1
ATOM 760 N N . ALA A 1 97 ? -1.480 -4.493 -7.517 1.00 89.75 97 ALA A N 1
ATOM 761 C CA . ALA A 1 97 ? -0.313 -4.364 -8.392 1.00 89.75 97 ALA A CA 1
ATOM 762 C C . ALA A 1 97 ? -0.684 -3.677 -9.704 1.00 89.75 97 ALA A C 1
ATOM 764 O O . ALA A 1 97 ? -1.260 -4.307 -10.580 1.00 89.75 97 ALA A O 1
ATOM 765 N N . LEU A 1 98 ? -0.327 -2.401 -9.870 1.00 90.06 98 LEU A N 1
ATOM 766 C CA . LEU A 1 98 ? -0.570 -1.689 -11.126 1.00 90.06 98 LEU A CA 1
ATOM 767 C C . LEU A 1 98 ? 0.499 -2.065 -12.158 1.00 90.06 98 LEU A C 1
ATOM 769 O O . LEU A 1 98 ? 1.679 -1.774 -11.970 1.00 90.06 98 LEU A O 1
ATOM 773 N N . ILE A 1 99 ? 0.087 -2.693 -13.253 1.00 89.62 99 ILE A N 1
ATOM 774 C CA . ILE A 1 99 ? 0.946 -3.053 -14.381 1.00 89.62 99 ILE A CA 1
ATOM 775 C C . ILE A 1 99 ? 0.851 -1.936 -15.419 1.00 89.62 99 ILE A C 1
ATOM 777 O O . ILE A 1 99 ? -0.197 -1.733 -16.032 1.00 89.62 99 ILE A O 1
ATOM 781 N N . VAL A 1 100 ? 1.953 -1.215 -15.614 1.00 88.88 100 VAL A N 1
ATOM 782 C CA . VAL A 1 100 ? 2.062 -0.050 -16.500 1.00 88.88 100 VAL A CA 1
ATOM 783 C C . VAL A 1 100 ? 2.927 -0.416 -17.706 1.00 88.88 100 VAL A C 1
ATOM 785 O O . VAL A 1 100 ? 4.139 -0.595 -17.560 1.00 88.88 100 VAL A O 1
ATOM 788 N N . PRO A 1 101 ? 2.354 -0.551 -18.910 1.00 89.06 101 PRO A N 1
ATOM 789 C CA . PRO A 1 101 ? 3.144 -0.606 -20.134 1.00 89.06 101 PRO A CA 1
ATOM 790 C C . PRO A 1 101 ? 3.990 0.665 -20.316 1.00 89.06 101 PRO A C 1
ATOM 792 O O . PRO A 1 101 ? 3.512 1.767 -20.084 1.00 89.06 101 PRO A O 1
ATOM 795 N N . LYS A 1 102 ? 5.238 0.562 -20.792 1.00 83.06 102 LYS A N 1
ATOM 796 C CA . LYS A 1 102 ? 6.090 1.763 -20.952 1.00 83.06 102 LYS A CA 1
ATOM 797 C C . LYS A 1 102 ? 5.534 2.812 -21.920 1.00 83.06 102 LYS A C 1
ATOM 799 O O . LYS A 1 102 ? 5.824 3.987 -21.765 1.00 83.06 102 LYS A O 1
ATOM 804 N N . PHE A 1 103 ? 4.734 2.405 -22.907 1.00 85.06 103 PHE A N 1
ATOM 805 C CA . PHE A 1 103 ? 4.107 3.349 -23.838 1.00 85.06 103 PHE A CA 1
ATOM 806 C C . PHE A 1 103 ? 2.972 4.167 -23.194 1.00 85.06 103 PHE A C 1
ATOM 808 O O . PHE A 1 103 ? 2.543 5.161 -23.771 1.00 85.06 103 PHE A O 1
ATOM 815 N N . THR A 1 104 ? 2.485 3.760 -22.016 1.00 84.31 104 THR A N 1
ATOM 816 C CA . THR A 1 104 ? 1.486 4.483 -21.213 1.00 84.31 104 THR A CA 1
ATOM 817 C C . THR A 1 104 ? 2.107 5.178 -19.997 1.00 84.31 104 THR A C 1
ATOM 819 O O . THR A 1 104 ? 1.390 5.537 -19.065 1.00 84.31 104 THR A O 1
ATOM 822 N N . ASP A 1 105 ? 3.428 5.369 -19.994 1.00 83.19 105 ASP A N 1
ATOM 823 C CA . ASP A 1 105 ? 4.173 6.170 -19.022 1.00 83.19 105 ASP A CA 1
ATOM 824 C C . ASP A 1 105 ? 4.699 7.419 -19.742 1.00 83.19 105 ASP A C 1
ATOM 826 O O . ASP A 1 105 ? 5.615 7.331 -20.559 1.00 83.19 105 ASP A O 1
ATOM 830 N N . TRP A 1 106 ? 4.069 8.574 -19.511 1.00 81.88 106 TRP A N 1
ATOM 831 C CA . TRP A 1 106 ? 4.318 9.809 -20.274 1.00 81.88 106 TRP A CA 1
ATOM 832 C C . TRP A 1 106 ? 4.961 10.923 -19.433 1.00 81.88 106 TRP A C 1
ATOM 834 O O . TRP A 1 106 ? 4.790 12.111 -19.705 1.00 81.88 106 TRP A O 1
ATOM 844 N N . GLY A 1 107 ? 5.717 10.551 -18.396 1.00 70.69 107 GLY A N 1
ATOM 845 C CA . GLY A 1 107 ? 6.547 11.457 -17.590 1.00 70.69 107 GLY A CA 1
ATOM 846 C C . GLY A 1 107 ? 5.788 12.241 -16.515 1.00 70.69 107 GLY A C 1
ATOM 847 O O . GLY A 1 107 ? 6.245 12.305 -15.379 1.00 70.69 107 GLY A O 1
ATOM 848 N N . THR A 1 108 ? 4.609 12.787 -16.828 1.00 78.06 108 THR A N 1
ATOM 849 C CA . THR A 1 108 ? 3.727 13.451 -15.842 1.00 78.06 108 THR A CA 1
ATOM 850 C C . THR A 1 108 ? 2.665 12.522 -15.259 1.00 78.06 108 THR A C 1
ATOM 852 O O . THR A 1 108 ? 2.003 12.867 -14.281 1.00 78.06 108 THR A O 1
ATOM 855 N N . GLY A 1 109 ? 2.486 11.342 -15.850 1.00 77.75 109 GLY A N 1
ATOM 856 C CA . GLY A 1 109 ? 1.464 10.388 -15.455 1.00 77.75 109 GLY A CA 1
ATOM 857 C C . GLY A 1 109 ? 1.706 9.005 -16.042 1.00 77.75 109 GLY A C 1
ATOM 858 O O . GLY A 1 109 ? 2.533 8.818 -16.937 1.00 77.75 109 GLY A O 1
ATOM 859 N N . ARG A 1 110 ? 0.984 8.028 -15.491 1.00 87.06 110 ARG A N 1
ATOM 860 C CA . ARG A 1 110 ? 1.055 6.611 -15.855 1.00 87.06 110 ARG A CA 1
ATOM 861 C C . ARG A 1 110 ? -0.347 6.027 -15.887 1.00 87.06 110 ARG A C 1
ATOM 863 O O . ARG A 1 110 ? -1.135 6.296 -14.981 1.00 87.06 110 ARG A O 1
ATOM 870 N N . ALA A 1 111 ? -0.634 5.186 -16.874 1.00 88.25 111 ALA A N 1
ATOM 871 C CA . ALA A 1 111 ? -1.850 4.377 -16.911 1.00 88.25 111 ALA A CA 1
ATOM 872 C C . ALA A 1 111 ? -1.512 2.886 -16.964 1.00 88.25 111 ALA A C 1
ATOM 874 O O . ALA A 1 111 ? -0.571 2.471 -17.640 1.00 88.25 111 ALA A O 1
ATOM 875 N N . GLY A 1 112 ? -2.294 2.074 -16.261 1.00 87.56 112 GLY A N 1
ATOM 876 C CA . GLY A 1 112 ? -2.078 0.639 -16.179 1.00 87.56 112 GLY A CA 1
ATOM 877 C C . GLY A 1 112 ? -3.310 -0.102 -15.685 1.00 87.56 112 GLY A C 1
ATOM 878 O O . GLY A 1 112 ? -4.304 0.508 -15.293 1.00 87.56 112 GLY A O 1
ATOM 879 N N . ILE A 1 113 ? -3.218 -1.424 -15.681 1.00 91.44 113 ILE A N 1
ATOM 880 C CA . ILE A 1 113 ? -4.243 -2.324 -15.146 1.00 91.44 113 ILE A CA 1
ATOM 881 C C . ILE A 1 113 ? -3.615 -3.215 -14.086 1.00 91.44 113 ILE A C 1
ATOM 883 O O . ILE A 1 113 ? -2.426 -3.512 -14.158 1.00 91.44 113 ILE A O 1
ATOM 887 N N . GLY A 1 114 ? -4.383 -3.632 -13.088 1.00 90.81 114 GLY A N 1
ATOM 888 C CA . GLY A 1 114 ? -3.807 -4.358 -11.968 1.00 90.81 114 GLY A CA 1
ATOM 889 C C . GLY A 1 114 ? -4.802 -5.221 -11.216 1.00 90.81 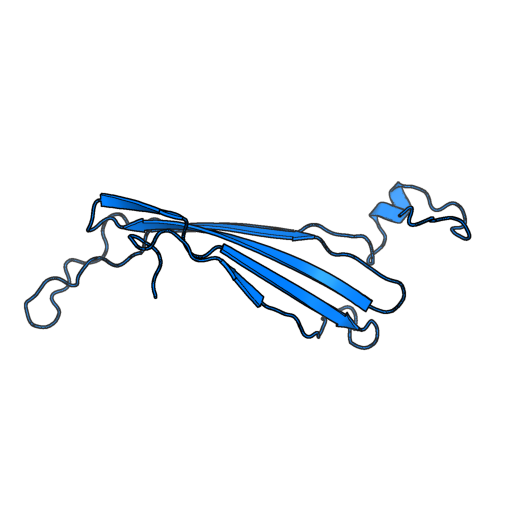114 GLY A C 1
ATOM 890 O O . GLY A 1 114 ? -5.940 -4.788 -11.032 1.00 90.81 114 GLY A O 1
ATOM 891 N N . PRO A 1 115 ? -4.396 -6.417 -10.759 1.00 94.12 115 PRO A N 1
ATOM 892 C CA . PRO A 1 115 ? -5.196 -7.177 -9.818 1.00 94.12 115 PRO A CA 1
ATOM 893 C C . PRO A 1 115 ? -5.177 -6.508 -8.439 1.00 94.12 115 PRO A C 1
ATOM 895 O O . PRO A 1 115 ? -4.154 -5.974 -7.997 1.00 94.12 115 PRO A O 1
ATOM 898 N N . LEU A 1 116 ? -6.317 -6.586 -7.757 1.00 91.19 116 LEU A N 1
ATOM 899 C CA . LEU A 1 116 ? -6.470 -6.287 -6.339 1.00 91.19 116 LEU A CA 1
ATOM 900 C C . LEU A 1 116 ? -6.798 -7.594 -5.622 1.00 91.19 116 LEU A C 1
ATOM 902 O O . LEU A 1 116 ? -7.753 -8.277 -5.985 1.00 91.19 116 LEU A O 1
ATOM 906 N N . VAL A 1 117 ? -6.013 -7.926 -4.606 1.00 90.44 117 VAL A N 1
ATOM 907 C CA . VAL A 1 117 ? -6.294 -9.027 -3.690 1.00 90.44 117 VAL A CA 1
ATOM 908 C C . VAL A 1 117 ? -6.579 -8.429 -2.325 1.00 90.44 117 VAL A C 1
ATOM 910 O O . VAL A 1 117 ? -5.733 -7.738 -1.756 1.00 90.44 117 VAL A O 1
ATOM 913 N N . THR A 1 118 ? -7.766 -8.715 -1.805 1.00 89.44 118 THR A N 1
ATOM 914 C CA . THR A 1 118 ? -8.189 -8.291 -0.472 1.00 89.44 118 THR A CA 1
ATOM 915 C C . THR A 1 118 ? -8.180 -9.503 0.442 1.00 89.44 118 THR A C 1
ATOM 917 O O . THR A 1 118 ? -8.907 -10.468 0.217 1.00 89.44 118 THR A O 1
ATOM 920 N N . LEU A 1 119 ? -7.331 -9.461 1.461 1.00 87.00 119 LEU A N 1
ATOM 921 C CA . LEU A 1 119 ? -7.284 -10.462 2.515 1.00 87.00 119 LEU A CA 1
ATOM 922 C C . LEU A 1 119 ? -8.249 -10.041 3.632 1.00 87.00 119 LEU A C 1
ATOM 924 O O . LEU A 1 119 ? -8.204 -8.873 4.049 1.00 87.00 119 LEU A O 1
ATOM 928 N N . PRO A 1 120 ? -9.113 -10.957 4.106 1.00 77.12 120 PRO A N 1
ATOM 929 C CA . PRO A 1 120 ? -10.093 -10.638 5.133 1.00 77.12 120 PRO A CA 1
ATOM 930 C C . PRO A 1 120 ? -9.393 -10.228 6.431 1.00 77.12 120 PRO A C 1
ATOM 932 O O . PRO A 1 120 ? -8.429 -10.866 6.862 1.00 77.12 120 PRO A O 1
ATOM 935 N N . GLY A 1 121 ? -9.870 -9.136 7.027 1.00 71.75 121 GLY A N 1
ATOM 936 C CA . GLY A 1 121 ? -9.471 -8.705 8.363 1.00 71.75 121 GLY A CA 1
ATOM 937 C C . GLY A 1 121 ? -10.213 -9.458 9.471 1.00 71.75 121 GLY A C 1
ATOM 938 O O . GLY A 1 121 ? -10.930 -10.426 9.230 1.00 71.75 121 GLY A O 1
ATOM 939 N N . ASN A 1 122 ? -10.054 -8.993 10.709 1.00 73.62 122 ASN A N 1
ATOM 940 C CA . ASN A 1 122 ? -10.796 -9.506 11.855 1.00 73.62 122 ASN A CA 1
ATOM 941 C C . ASN A 1 122 ? -12.305 -9.226 11.667 1.00 73.62 122 ASN A C 1
ATOM 943 O O . ASN A 1 122 ? -12.660 -8.052 11.571 1.00 73.62 122 ASN A O 1
ATOM 947 N N . PRO A 1 123 ? -13.193 -10.240 11.668 1.00 65.81 123 PRO A N 1
ATOM 948 C CA . PRO A 1 123 ? -14.636 -10.056 11.465 1.00 65.81 123 PRO A CA 1
ATOM 949 C C . PRO A 1 123 ? -15.309 -9.179 12.530 1.00 65.81 123 PRO A C 1
ATOM 951 O O . PRO A 1 123 ? -16.361 -8.604 12.279 1.00 65.81 123 PRO A O 1
ATOM 954 N N . ASP A 1 124 ? -14.697 -9.022 13.705 1.00 62.00 124 ASP A N 1
ATOM 955 C CA . ASP A 1 124 ? -15.204 -8.119 14.740 1.00 62.00 124 ASP A CA 1
ATOM 956 C C . ASP A 1 124 ? -15.063 -6.628 14.375 1.00 62.00 124 ASP A C 1
ATOM 958 O O . ASP A 1 124 ? -15.664 -5.784 15.041 1.00 62.00 124 ASP A O 1
ATOM 962 N N . VAL A 1 125 ? -14.243 -6.297 13.366 1.00 58.97 125 VAL A N 1
ATOM 963 C CA . VAL A 1 125 ? -13.801 -4.918 13.063 1.00 58.97 125 VAL A CA 1
ATOM 964 C C . VAL A 1 125 ? -13.722 -4.618 11.556 1.00 58.97 125 VAL A C 1
ATOM 966 O O . VAL A 1 125 ? -13.720 -3.458 11.143 1.00 58.97 125 VAL A O 1
ATOM 969 N N . ALA A 1 126 ? -13.655 -5.645 10.708 1.00 55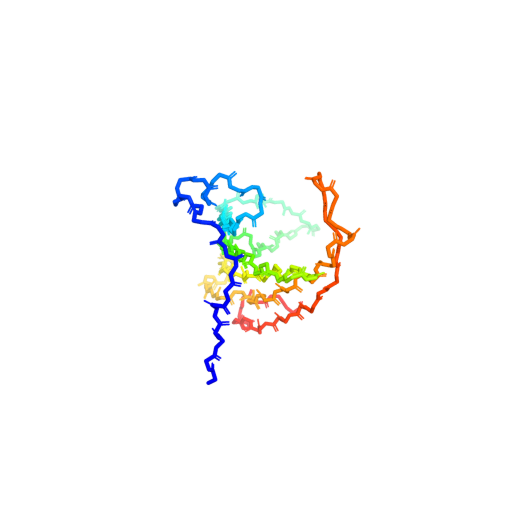.09 126 ALA A N 1
ATOM 970 C CA . ALA A 1 126 ? -13.688 -5.532 9.259 1.00 55.09 126 ALA A CA 1
ATOM 971 C C . ALA A 1 126 ? -15.135 -5.321 8.794 1.00 55.09 126 ALA A C 1
ATOM 973 O O . ALA A 1 126 ? -16.016 -6.114 9.110 1.00 55.09 126 ALA A O 1
ATOM 974 N N . LYS A 1 127 ? -15.381 -4.241 8.044 1.00 54.31 127 LYS A N 1
ATOM 975 C CA . LYS A 1 127 ? -16.657 -4.055 7.343 1.00 54.31 127 LYS A CA 1
ATOM 976 C C . LYS A 1 127 ? -16.765 -5.119 6.246 1.00 54.31 127 LYS A C 1
ATOM 978 O O . LYS A 1 127 ? -15.845 -5.214 5.429 1.00 54.31 127 LYS A O 1
ATOM 983 N N . GLU A 1 128 ? -17.850 -5.893 6.273 1.00 48.31 128 GLU A N 1
ATOM 984 C CA . GLU A 1 128 ? -18.321 -6.669 5.115 1.00 48.31 128 GLU A CA 1
ATOM 985 C C . GLU A 1 128 ? -18.674 -5.743 3.943 1.00 48.31 128 GLU A C 1
ATOM 987 O O . GLU A 1 128 ? -19.180 -4.621 4.199 1.00 48.31 128 GLU A O 1
#

Radius of gyration: 21.5 Å; chains: 1; bounding box: 64×34×47 Å